Protei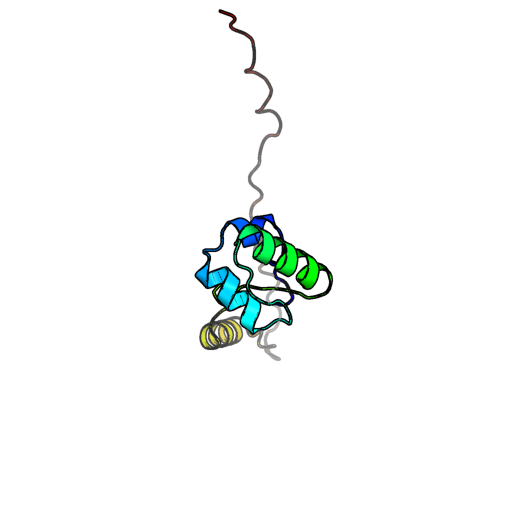n AF-A0A953WZT4-F1 (afdb_monomer_lite)

Structure (mmCIF, N/CA/C/O backbone):
data_AF-A0A953WZT4-F1
#
_entry.id   AF-A0A953WZT4-F1
#
loop_
_atom_site.group_PDB
_atom_site.id
_atom_site.type_symbol
_atom_site.label_atom_id
_atom_site.label_alt_id
_atom_site.label_comp_id
_atom_site.label_asym_id
_atom_site.label_entity_id
_atom_site.label_seq_id
_atom_site.pdbx_PDB_ins_code
_atom_site.Cartn_x
_atom_site.Cartn_y
_atom_site.Cartn_z
_atom_site.occupancy
_atom_site.B_iso_or_equiv
_atom_site.auth_seq_id
_atom_site.auth_comp_id
_atom_site.auth_asym_id
_atom_site.auth_atom_id
_atom_site.pdbx_PDB_model_num
ATOM 1 N N . ASP A 1 1 ? 8.031 -0.723 -8.001 1.00 71.12 1 ASP A N 1
ATOM 2 C CA . ASP A 1 1 ? 7.176 0.390 -7.513 1.00 71.12 1 ASP A CA 1
ATOM 3 C C . ASP A 1 1 ? 7.878 1.507 -6.741 1.00 71.12 1 ASP A C 1
ATOM 5 O O . ASP A 1 1 ? 7.207 2.425 -6.279 1.00 71.12 1 ASP A O 1
ATOM 9 N N . SER A 1 2 ? 9.213 1.519 -6.637 1.00 78.19 2 SER A N 1
ATOM 10 C CA . SER A 1 2 ? 9.940 2.557 -5.880 1.00 78.19 2 SER A CA 1
ATOM 11 C C . SER A 1 2 ? 9.734 3.989 -6.397 1.00 78.19 2 SER A C 1
ATOM 13 O O . SER A 1 2 ? 9.922 4.936 -5.642 1.00 78.19 2 SER A O 1
ATOM 15 N N . PHE A 1 3 ? 9.326 4.143 -7.660 1.00 83.75 3 PHE A N 1
ATOM 16 C CA . PHE A 1 3 ? 9.051 5.432 -8.303 1.00 83.75 3 PHE A CA 1
ATOM 17 C C . PHE A 1 3 ? 7.629 5.958 -8.066 1.00 83.75 3 PHE A C 1
ATOM 19 O O . PHE A 1 3 ? 7.359 7.123 -8.342 1.00 83.75 3 PHE A O 1
ATOM 26 N N . LEU A 1 4 ? 6.711 5.125 -7.565 1.00 85.94 4 LEU A N 1
ATOM 27 C CA . LEU A 1 4 ? 5.343 5.562 -7.285 1.00 85.94 4 LEU A CA 1
ATOM 28 C C . LEU A 1 4 ? 5.316 6.474 -6.053 1.00 85.94 4 LEU A C 1
ATOM 30 O O . LEU A 1 4 ? 6.221 6.405 -5.226 1.00 85.94 4 LEU A O 1
ATOM 34 N N . PRO A 1 5 ? 4.304 7.325 -5.865 1.00 89.38 5 PRO A N 1
ATOM 35 C CA . PRO A 1 5 ? 4.102 7.994 -4.583 1.00 89.38 5 PRO A CA 1
ATOM 36 C C . PRO A 1 5 ? 3.784 6.980 -3.467 1.00 89.38 5 PRO A C 1
ATOM 38 O O . PRO A 1 5 ? 3.272 5.892 -3.735 1.00 89.38 5 PRO A O 1
ATOM 41 N N . ASN A 1 6 ? 4.095 7.327 -2.211 1.00 92.50 6 ASN A N 1
ATOM 42 C CA . ASN A 1 6 ? 3.652 6.535 -1.059 1.00 92.50 6 ASN A CA 1
ATOM 43 C C . ASN A 1 6 ? 2.126 6.647 -0.934 1.00 92.50 6 ASN A C 1
ATOM 45 O O . ASN A 1 6 ? 1.587 7.749 -0.855 1.00 92.50 6 ASN A O 1
ATOM 49 N N . MET A 1 7 ? 1.447 5.506 -0.910 1.00 94.56 7 MET A N 1
ATOM 50 C CA . MET A 1 7 ? -0.006 5.395 -0.779 1.00 94.56 7 MET A CA 1
ATOM 51 C C . MET A 1 7 ? -0.448 5.231 0.682 1.00 94.56 7 MET A C 1
ATOM 53 O O . MET A 1 7 ? -1.635 5.121 0.964 1.00 94.56 7 MET A O 1
ATOM 57 N N . GLY A 1 8 ? 0.486 5.203 1.634 1.00 94.25 8 GLY A N 1
ATOM 58 C CA . GLY A 1 8 ? 0.211 5.103 3.069 1.00 94.25 8 GLY A CA 1
ATOM 59 C C . GLY A 1 8 ? -0.277 6.406 3.707 1.00 94.25 8 GLY A C 1
ATOM 60 O O . GLY A 1 8 ? -0.058 6.630 4.892 1.00 94.25 8 GLY A O 1
ATOM 61 N N . THR A 1 9 ? -0.892 7.296 2.931 1.00 95.12 9 THR A N 1
ATOM 62 C CA . THR A 1 9 ? -1.375 8.602 3.392 1.00 95.12 9 THR A CA 1
ATOM 63 C C . THR A 1 9 ? -2.848 8.541 3.774 1.00 95.12 9 THR A C 1
ATOM 65 O O . THR A 1 9 ? -3.588 7.655 3.341 1.00 95.12 9 THR A O 1
ATOM 68 N N . GLU A 1 10 ? -3.307 9.501 4.581 1.00 95.19 10 GLU A N 1
ATOM 69 C CA . GLU A 1 10 ? -4.717 9.552 4.970 1.00 95.19 10 GLU A CA 1
ATOM 70 C C . GLU A 1 10 ? -5.644 9.660 3.749 1.00 95.19 10 GLU A C 1
ATOM 72 O O . GLU A 1 10 ? -6.623 8.915 3.672 1.00 95.19 10 GLU A O 1
ATOM 77 N N . ASP A 1 11 ? -5.291 10.503 2.777 1.00 94.69 11 ASP A N 1
ATOM 78 C CA . ASP A 1 11 ? -6.084 10.742 1.567 1.00 94.69 11 ASP A CA 1
ATOM 79 C C . ASP A 1 11 ? -6.298 9.472 0.742 1.00 94.69 11 ASP A C 1
ATOM 81 O O . ASP A 1 11 ? -7.413 9.190 0.304 1.00 94.69 11 ASP A O 1
ATOM 85 N N . PHE A 1 12 ? -5.253 8.660 0.560 1.00 94.44 12 PHE A N 1
ATOM 86 C CA . PHE A 1 12 ? -5.384 7.414 -0.190 1.00 94.44 12 PHE A CA 1
ATOM 87 C C . PHE A 1 12 ? -6.148 6.354 0.609 1.00 94.44 12 PHE A C 1
ATOM 89 O O . PHE A 1 12 ? -7.061 5.709 0.090 1.00 94.44 12 PHE A O 1
ATOM 96 N N . LEU A 1 13 ? -5.819 6.185 1.893 1.00 94.62 13 LEU A N 1
ATOM 97 C CA . LEU A 1 13 ? -6.461 5.183 2.746 1.00 94.62 13 LEU A CA 1
ATOM 98 C C . LEU A 1 13 ? -7.946 5.490 3.012 1.00 94.62 13 LEU A C 1
ATOM 100 O O . LEU A 1 13 ? -8.706 4.585 3.358 1.00 94.62 13 LEU A O 1
ATOM 104 N N . LEU A 1 14 ? -8.384 6.743 2.850 1.00 95.56 14 LEU A N 1
ATOM 105 C CA . LEU A 1 14 ? -9.798 7.135 2.873 1.00 95.56 14 LEU A CA 1
ATOM 106 C C . LEU A 1 14 ? -10.609 6.523 1.722 1.00 95.56 14 LEU A C 1
ATOM 108 O O . LEU A 1 14 ? -11.795 6.249 1.905 1.00 95.56 14 LEU A O 1
ATOM 112 N N . CYS A 1 15 ? -9.980 6.274 0.573 1.00 94.00 15 CYS A N 1
ATOM 113 C CA . CYS A 1 15 ? -10.619 5.675 -0.600 1.00 94.00 15 CYS A CA 1
ATOM 114 C C . CYS A 1 15 ? -10.771 4.149 -0.491 1.00 94.00 15 CYS A C 1
ATOM 116 O O . CYS A 1 15 ? -11.468 3.534 -1.299 1.00 94.00 15 CYS A O 1
ATOM 118 N N . LEU A 1 16 ? -10.118 3.520 0.491 1.00 93.19 16 LEU A N 1
ATOM 119 C CA . LEU A 1 16 ? -10.124 2.072 0.654 1.00 93.19 16 LEU A CA 1
ATOM 120 C C . LEU A 1 16 ? -11.347 1.581 1.436 1.00 93.19 16 LEU A C 1
ATOM 122 O O . LEU A 1 16 ? -11.784 2.168 2.428 1.00 93.19 16 LEU A O 1
ATOM 126 N N . SER A 1 17 ? -11.871 0.429 1.018 1.00 93.62 17 SER A N 1
ATOM 127 C CA . SER A 1 17 ? -12.893 -0.286 1.779 1.00 93.62 17 SER A CA 1
ATOM 128 C C . SER A 1 17 ? -12.313 -0.858 3.080 1.00 93.62 17 SER A C 1
ATOM 130 O O . SER A 1 17 ? -11.101 -1.024 3.233 1.00 93.62 17 SER A O 1
ATOM 132 N N . ARG A 1 18 ? -13.188 -1.251 4.016 1.00 92.44 18 ARG A N 1
ATOM 133 C CA . ARG A 1 18 ? -12.765 -1.923 5.258 1.00 92.44 18 ARG A CA 1
ATOM 134 C C . ARG A 1 18 ? -11.913 -3.166 4.983 1.00 92.44 18 ARG A C 1
ATOM 136 O O . ARG A 1 18 ? -10.903 -3.354 5.647 1.00 92.44 18 ARG A O 1
ATOM 143 N N . GLN A 1 19 ? -12.300 -3.982 4.001 1.00 93.56 19 GLN A N 1
ATOM 144 C CA . GLN A 1 19 ? -11.554 -5.196 3.654 1.00 93.56 19 GLN A CA 1
ATOM 145 C C . GLN A 1 19 ? -10.176 -4.873 3.067 1.00 93.56 19 GLN A C 1
ATOM 147 O O . GLN A 1 19 ? -9.215 -5.574 3.367 1.00 93.56 19 GLN A O 1
ATOM 152 N N . ALA A 1 20 ? -10.066 -3.808 2.269 1.00 92.75 20 ALA A N 1
ATOM 153 C CA . ALA A 1 20 ? -8.787 -3.375 1.713 1.00 92.75 20 ALA A CA 1
ATOM 154 C C . ALA A 1 20 ? -7.836 -2.850 2.805 1.00 92.75 20 ALA A C 1
ATOM 156 O O . ALA A 1 20 ? -6.655 -3.184 2.796 1.00 92.75 20 ALA A O 1
ATOM 157 N N . LEU A 1 21 ? -8.351 -2.114 3.796 1.00 93.62 21 LEU A N 1
ATOM 158 C CA . LEU A 1 21 ? -7.561 -1.686 4.959 1.00 93.62 21 LEU A CA 1
ATOM 159 C C . LEU A 1 21 ? -7.093 -2.875 5.806 1.00 93.62 21 LEU A C 1
ATOM 161 O O . LEU A 1 21 ? -5.940 -2.923 6.217 1.00 93.62 21 LEU A O 1
ATOM 165 N N . GLU A 1 22 ? -7.960 -3.863 6.032 1.00 93.38 22 GLU A N 1
ATOM 166 C CA . GLU A 1 22 ? -7.581 -5.090 6.745 1.00 93.38 22 GLU A CA 1
ATOM 167 C C . GLU A 1 22 ? -6.573 -5.939 5.966 1.00 93.38 22 GLU A C 1
ATOM 169 O O . GLU A 1 22 ? -5.738 -6.600 6.578 1.00 93.38 22 GLU A O 1
ATOM 174 N N . ALA A 1 23 ? -6.632 -5.929 4.632 1.00 92.75 23 ALA A N 1
ATOM 175 C CA . ALA A 1 23 ? -5.617 -6.560 3.799 1.00 92.75 23 ALA A CA 1
ATOM 176 C C . ALA A 1 23 ? -4.266 -5.852 3.948 1.00 92.75 23 ALA A C 1
ATOM 178 O O . ALA A 1 23 ? -3.277 -6.531 4.192 1.00 92.75 23 ALA A O 1
ATOM 179 N N . ALA A 1 24 ? -4.246 -4.515 3.908 1.00 91.25 24 ALA A N 1
ATOM 180 C CA . ALA A 1 24 ? -3.033 -3.729 4.132 1.00 91.25 24 ALA A CA 1
ATOM 181 C C . ALA A 1 24 ? -2.412 -3.984 5.517 1.00 91.25 24 ALA A C 1
ATOM 183 O O . ALA A 1 24 ? -1.196 -3.979 5.644 1.00 91.25 24 ALA A O 1
ATOM 184 N N . CYS A 1 25 ? -3.218 -4.279 6.546 1.00 92.81 25 CYS A N 1
ATOM 185 C CA . CYS A 1 25 ? -2.700 -4.649 7.865 1.00 92.81 25 CYS A CA 1
ATOM 186 C C . CYS A 1 25 ? -1.882 -5.952 7.870 1.00 92.81 25 CYS A C 1
ATOM 188 O O . CYS A 1 25 ? -0.994 -6.088 8.707 1.00 92.81 25 CYS A O 1
ATOM 190 N N . LYS A 1 26 ? -2.16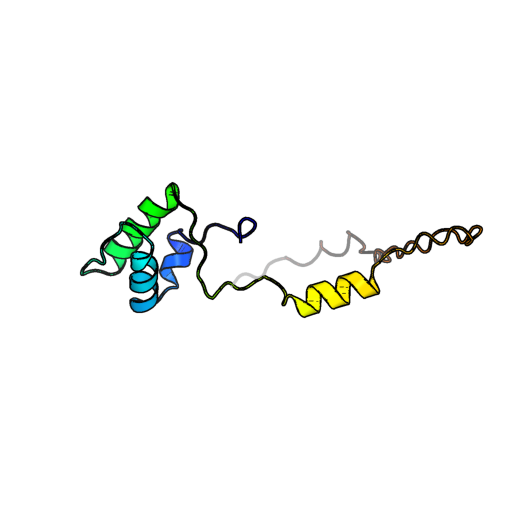8 -6.915 6.979 1.00 91.31 26 LYS A N 1
ATOM 191 C CA . LYS A 1 26 ? -1.543 -8.255 7.007 1.00 91.31 26 LYS A CA 1
ATOM 192 C C . LYS A 1 26 ? -0.036 -8.222 6.784 1.00 91.31 26 LYS A C 1
ATOM 194 O O . LYS A 1 26 ? 0.666 -9.062 7.339 1.00 91.31 26 LYS A O 1
ATOM 199 N N . ASP A 1 27 ? 0.426 -7.253 6.006 1.00 85.56 27 ASP A N 1
ATOM 200 C CA . ASP A 1 27 ? 1.833 -7.087 5.646 1.00 85.56 27 ASP A CA 1
ATOM 201 C C . ASP A 1 27 ? 2.556 -6.107 6.587 1.00 85.56 27 ASP A C 1
ATOM 203 O O . ASP A 1 27 ? 3.679 -5.695 6.318 1.00 85.56 27 ASP A O 1
ATOM 207 N N . THR A 1 28 ? 1.916 -5.734 7.701 1.00 90.12 28 THR A N 1
ATOM 208 C CA . THR A 1 28 ? 2.411 -4.739 8.663 1.00 90.12 28 THR A CA 1
ATOM 209 C C . THR A 1 28 ? 2.320 -5.261 10.095 1.00 90.12 28 THR A C 1
ATOM 211 O O . THR A 1 28 ? 1.668 -6.265 10.381 1.00 90.12 28 THR A O 1
ATOM 214 N N . SER A 1 29 ? 2.907 -4.527 11.041 1.00 91.50 29 SER A N 1
ATOM 215 C CA . SER A 1 29 ? 2.717 -4.777 12.480 1.00 91.50 29 SER A CA 1
ATOM 216 C C . SER A 1 29 ? 1.410 -4.191 13.051 1.00 91.50 29 SER A C 1
ATOM 218 O O . SER A 1 29 ? 1.134 -4.327 14.247 1.00 91.50 29 SER A O 1
ATOM 220 N N . VAL A 1 30 ? 0.578 -3.547 12.221 1.00 92.62 30 VAL A N 1
ATOM 221 C CA . VAL A 1 30 ? -0.655 -2.873 12.645 1.00 92.62 30 VAL A CA 1
ATOM 222 C C . VAL A 1 30 ? -1.810 -3.868 12.767 1.00 92.62 30 VAL A C 1
ATOM 224 O O . VAL A 1 30 ? -2.209 -4.516 11.804 1.00 92.62 30 VAL A O 1
ATOM 227 N N . LEU A 1 31 ? -2.423 -3.941 13.952 1.00 91.88 31 LEU A N 1
ATOM 228 C CA . LEU A 1 31 ? -3.611 -4.768 14.175 1.00 91.88 31 LEU A CA 1
ATOM 229 C C . LEU A 1 31 ? -4.903 -4.047 13.739 1.00 91.88 31 LEU A C 1
ATOM 231 O O . LEU A 1 31 ? -5.115 -2.893 14.136 1.00 91.88 31 LEU A O 1
ATOM 235 N N . PRO A 1 32 ? -5.819 -4.724 13.015 1.00 90.38 32 PRO A N 1
ATOM 236 C CA . PRO A 1 32 ? -7.139 -4.188 12.700 1.00 90.38 32 PRO A CA 1
ATOM 237 C C . PRO A 1 32 ? -7.915 -3.802 13.963 1.00 90.38 32 PRO A C 1
ATOM 239 O O . PRO A 1 32 ? -8.063 -4.597 14.894 1.00 90.38 32 PRO A O 1
ATOM 242 N N . ARG A 1 33 ? -8.442 -2.575 13.999 1.00 91.50 33 ARG A N 1
ATOM 243 C CA . ARG A 1 33 ? -9.220 -2.048 15.130 1.00 91.50 33 ARG A CA 1
ATOM 244 C C . ARG A 1 33 ? -10.721 -2.122 14.841 1.00 91.50 33 ARG A C 1
ATOM 246 O O . ARG A 1 33 ? -11.164 -2.188 13.695 1.00 91.50 33 ARG A O 1
ATOM 253 N N . ASN A 1 34 ? -11.530 -2.052 15.900 1.00 90.06 34 ASN A N 1
ATOM 254 C CA . ASN A 1 34 ? -12.994 -2.100 15.789 1.00 90.06 34 ASN A CA 1
ATOM 255 C C . ASN A 1 34 ? -13.539 -0.955 14.905 1.00 90.06 34 ASN A C 1
ATOM 257 O O . ASN A 1 34 ? -14.419 -1.151 14.069 1.00 90.06 34 ASN A O 1
ATOM 261 N N . LYS A 1 35 ? -12.951 0.243 15.023 1.00 93.88 35 LYS A N 1
ATOM 262 C CA . LYS A 1 35 ? -13.271 1.387 14.163 1.00 93.88 35 LYS A CA 1
ATOM 263 C C . LYS A 1 35 ? -12.287 1.481 12.998 1.00 93.88 35 LYS A C 1
ATOM 265 O O . LYS A 1 35 ? -11.073 1.523 13.189 1.00 93.88 35 LYS A O 1
ATOM 270 N N . VAL A 1 36 ? -12.830 1.613 11.788 1.00 92.88 36 VAL A N 1
ATOM 271 C CA . VAL A 1 36 ? -12.043 1.738 10.548 1.00 92.88 36 VAL A CA 1
ATOM 272 C C . VAL A 1 36 ? -11.150 2.979 10.573 1.00 92.88 36 VAL A C 1
ATOM 274 O O . VAL A 1 36 ? -9.981 2.893 10.215 1.00 92.88 36 VAL A O 1
ATOM 277 N N . ARG A 1 37 ? -11.661 4.110 11.080 1.00 94.12 37 ARG A N 1
ATOM 278 C CA . ARG A 1 37 ? -10.876 5.346 11.234 1.00 94.12 37 ARG A CA 1
ATOM 279 C C . ARG A 1 37 ? -9.626 5.136 12.089 1.00 94.12 37 ARG A C 1
ATOM 281 O O . ARG A 1 37 ? -8.566 5.632 11.738 1.00 94.12 37 ARG A O 1
ATOM 288 N N . ASP A 1 38 ? -9.745 4.379 13.175 1.00 94.94 38 ASP A N 1
ATOM 289 C CA . ASP A 1 38 ? -8.626 4.153 14.092 1.00 94.94 38 ASP A CA 1
ATOM 290 C C . ASP A 1 38 ? -7.594 3.193 13.482 1.00 94.94 38 ASP A C 1
ATOM 292 O O . ASP A 1 38 ? -6.409 3.307 13.781 1.00 94.94 38 ASP A O 1
ATOM 296 N N . THR A 1 39 ? -8.040 2.259 12.632 1.00 95.06 39 THR A N 1
ATOM 297 C CA . THR A 1 39 ? -7.154 1.384 11.841 1.00 95.06 39 THR A CA 1
ATOM 298 C C . THR A 1 39 ? -6.404 2.198 10.796 1.00 95.06 39 THR A C 1
ATOM 300 O O . THR A 1 39 ? -5.191 2.072 10.680 1.00 95.06 39 THR A O 1
ATOM 303 N N . ARG A 1 40 ? -7.108 3.093 10.088 1.00 95.62 40 ARG A N 1
ATOM 304 C CA . ARG A 1 40 ? -6.486 4.010 9.130 1.00 95.62 40 ARG A CA 1
ATOM 305 C C . ARG A 1 40 ? -5.428 4.876 9.803 1.00 95.62 40 ARG A C 1
ATOM 307 O O . ARG A 1 40 ? -4.319 4.920 9.302 1.00 95.62 40 ARG A O 1
ATOM 314 N N . ALA A 1 41 ? -5.737 5.508 10.934 1.00 95.81 41 ALA A N 1
ATOM 315 C CA . ALA A 1 41 ? -4.768 6.342 11.646 1.00 95.81 41 ALA A CA 1
ATOM 316 C C . ALA A 1 41 ? -3.489 5.567 12.014 1.00 95.81 41 ALA A C 1
ATOM 318 O O . ALA A 1 41 ? -2.392 6.079 11.832 1.00 95.81 41 ALA A O 1
ATOM 319 N N . ALA A 1 42 ? -3.631 4.313 12.458 1.00 95.56 42 ALA A N 1
ATOM 320 C CA . ALA A 1 42 ? -2.487 3.460 12.772 1.00 95.56 42 ALA A CA 1
ATOM 321 C C . ALA A 1 42 ? -1.672 3.063 11.526 1.00 95.56 42 ALA A C 1
ATOM 323 O O . ALA A 1 42 ? -0.449 3.017 11.590 1.00 95.56 42 ALA A O 1
ATOM 324 N N . LEU A 1 43 ? -2.334 2.803 10.393 1.00 95.00 43 LEU A N 1
ATOM 325 C CA . LEU A 1 43 ? -1.654 2.546 9.120 1.00 95.00 43 LEU A CA 1
ATOM 326 C C . LEU A 1 43 ? -0.922 3.791 8.605 1.00 95.00 43 LEU A C 1
ATOM 328 O O . LEU A 1 43 ? 0.207 3.667 8.151 1.00 95.00 43 LEU A O 1
ATOM 332 N N . VAL A 1 44 ? -1.526 4.981 8.710 1.00 95.69 44 VAL A N 1
ATOM 333 C CA . VAL A 1 44 ? -0.866 6.244 8.330 1.00 95.69 44 VAL A CA 1
ATOM 334 C C . VAL A 1 44 ? 0.403 6.447 9.147 1.00 95.69 44 VAL A C 1
ATOM 336 O O . VAL A 1 44 ? 1.442 6.740 8.572 1.00 95.69 44 VAL A O 1
ATOM 339 N N . GLU A 1 45 ? 0.331 6.261 10.468 1.00 95.19 45 GLU A N 1
ATOM 340 C CA . GLU A 1 45 ? 1.489 6.381 11.360 1.00 95.19 45 GLU A CA 1
ATOM 341 C C . GLU A 1 45 ? 2.598 5.395 10.973 1.00 95.19 45 GLU A C 1
ATOM 343 O O . GLU A 1 45 ? 3.744 5.797 10.794 1.00 95.19 45 GLU A O 1
ATOM 348 N N . HIS A 1 46 ? 2.252 4.128 10.743 1.00 94.81 46 HIS A N 1
ATOM 349 C CA . HIS A 1 46 ? 3.213 3.108 10.329 1.00 94.81 46 HIS A CA 1
ATOM 350 C C . HIS A 1 46 ? 3.880 3.430 8.981 1.00 94.81 46 HIS A C 1
ATOM 352 O O . HIS A 1 46 ? 5.100 3.347 8.842 1.00 94.81 46 HIS A O 1
ATOM 358 N N . PHE A 1 47 ? 3.099 3.883 8.000 1.00 94.06 47 PHE A N 1
ATOM 359 C CA . PHE A 1 47 ? 3.605 4.227 6.672 1.00 94.06 47 PHE A CA 1
ATOM 360 C C . PHE A 1 47 ? 4.218 5.634 6.572 1.00 94.06 47 PHE A C 1
ATOM 362 O O . PHE A 1 47 ? 4.496 6.114 5.469 1.00 94.06 47 PHE A O 1
ATOM 369 N N . THR A 1 48 ? 4.449 6.314 7.700 1.00 91.06 48 THR A N 1
ATOM 370 C CA . THR A 1 48 ? 5.375 7.457 7.721 1.00 91.06 48 THR A CA 1
ATOM 371 C C . THR A 1 48 ? 6.830 6.997 7.637 1.00 91.06 48 THR A C 1
ATOM 373 O O . THR A 1 48 ? 7.643 7.666 7.000 1.00 91.06 48 THR A O 1
ATOM 376 N N . GLU A 1 49 ? 7.144 5.846 8.238 1.00 88.56 49 GLU A N 1
ATOM 377 C CA . GLU A 1 49 ? 8.479 5.240 8.238 1.00 88.56 49 GLU A CA 1
ATOM 378 C C . GLU A 1 49 ? 8.624 4.198 7.122 1.00 88.56 49 GLU A C 1
ATOM 380 O O . GLU A 1 49 ? 9.698 4.051 6.536 1.00 88.56 49 GLU A O 1
ATOM 385 N N . GLU A 1 50 ? 7.530 3.509 6.790 1.00 89.81 50 GLU A N 1
ATOM 386 C CA . GLU A 1 50 ? 7.488 2.489 5.744 1.00 89.81 50 GLU A CA 1
ATOM 387 C C . GLU A 1 50 ? 6.739 2.951 4.490 1.00 89.81 50 GLU A C 1
ATOM 389 O O . GLU A 1 50 ? 5.843 3.792 4.517 1.00 89.81 50 GLU A O 1
ATOM 394 N N . ARG A 1 51 ? 7.095 2.378 3.340 1.00 89.44 51 ARG A N 1
ATOM 395 C CA . ARG A 1 51 ? 6.461 2.710 2.064 1.00 89.44 51 ARG A CA 1
ATOM 396 C C . ARG A 1 51 ? 5.338 1.730 1.762 1.00 89.44 51 ARG A C 1
ATOM 398 O O . ARG A 1 51 ? 5.579 0.533 1.648 1.00 89.44 51 ARG A O 1
ATOM 405 N N . PHE A 1 52 ? 4.148 2.259 1.503 1.00 92.44 52 PHE A N 1
ATOM 406 C CA . PHE A 1 52 ? 3.006 1.478 1.053 1.00 92.44 52 PHE A CA 1
ATOM 407 C C . PHE A 1 52 ? 2.682 1.770 -0.410 1.00 92.44 52 PHE A C 1
ATOM 409 O O . PHE A 1 52 ? 2.547 2.923 -0.818 1.00 92.44 52 PHE A O 1
ATOM 416 N N . VAL A 1 53 ? 2.529 0.712 -1.201 1.00 91.44 53 VAL A N 1
ATOM 417 C CA . VAL A 1 53 ? 1.956 0.752 -2.549 1.00 91.44 53 VAL A CA 1
ATOM 418 C C . VAL A 1 53 ? 0.903 -0.345 -2.608 1.00 91.44 53 VAL A C 1
ATOM 420 O O . VAL A 1 53 ? 1.174 -1.491 -2.256 1.00 91.44 53 VAL A O 1
ATOM 423 N N . HIS A 1 54 ? -0.312 0.001 -3.025 1.00 90.31 54 HIS A N 1
ATOM 424 C CA . HIS A 1 54 ? -1.409 -0.959 -3.073 1.00 90.31 54 HIS A CA 1
ATOM 425 C C . HIS A 1 54 ? -1.176 -2.013 -4.171 1.00 90.31 54 HIS A C 1
ATOM 427 O O . HIS A 1 54 ? -0.820 -1.661 -5.289 1.00 90.31 54 HIS A O 1
ATOM 433 N N . ALA A 1 55 ? -1.449 -3.294 -3.899 1.00 83.62 55 ALA A N 1
ATOM 434 C CA . ALA A 1 55 ? -1.138 -4.398 -4.822 1.00 83.62 55 ALA A CA 1
ATOM 435 C C . ALA A 1 55 ? -1.810 -4.291 -6.208 1.00 83.62 55 ALA A C 1
ATOM 437 O O . ALA A 1 55 ? -1.291 -4.800 -7.194 1.00 83.62 55 ALA A O 1
ATOM 438 N N . SER A 1 56 ? -2.962 -3.621 -6.302 1.00 83.94 56 SER A N 1
ATOM 439 C CA . SER A 1 56 ? -3.642 -3.370 -7.586 1.00 83.94 56 SER A CA 1
ATOM 440 C C . SER A 1 56 ? -3.064 -2.198 -8.387 1.00 83.94 56 SER A C 1
ATOM 442 O O . SER A 1 56 ? -3.510 -1.960 -9.504 1.00 83.94 56 SER A O 1
ATOM 444 N N . ALA A 1 57 ? -2.103 -1.451 -7.840 1.00 84.25 57 ALA A N 1
ATOM 445 C CA . ALA A 1 57 ? -1.425 -0.349 -8.517 1.00 84.25 57 ALA A CA 1
ATOM 446 C C . ALA A 1 57 ? -0.318 -0.870 -9.455 1.00 84.25 57 ALA A C 1
ATOM 448 O O . ALA A 1 57 ? 0.847 -0.491 -9.339 1.00 84.25 57 ALA A O 1
ATOM 449 N N . LEU A 1 58 ? -0.683 -1.775 -10.368 1.00 77.12 58 LEU A N 1
ATOM 450 C CA . LEU A 1 58 ? 0.223 -2.343 -11.363 1.00 77.12 58 LEU A CA 1
ATOM 451 C C . LEU A 1 58 ? 0.438 -1.319 -12.481 1.00 77.12 58 LEU A C 1
ATOM 453 O O . LEU A 1 58 ? -0.366 -1.203 -13.400 1.00 77.12 58 LEU A O 1
ATOM 457 N N . PHE A 1 59 ? 1.524 -0.557 -12.373 1.00 79.94 59 PHE A N 1
ATOM 458 C CA . PHE A 1 59 ? 1.982 0.377 -13.411 1.00 79.94 59 PHE A CA 1
ATOM 459 C C . PHE A 1 59 ? 3.175 -0.169 -14.210 1.00 79.94 59 PHE A C 1
ATOM 461 O O . PHE A 1 59 ? 3.767 0.549 -15.013 1.00 79.94 59 PHE A O 1
ATOM 468 N N . ALA A 1 60 ? 3.563 -1.422 -13.968 1.00 80.44 60 ALA A N 1
ATOM 469 C CA . ALA A 1 60 ? 4.647 -2.074 -14.685 1.00 80.44 60 ALA A CA 1
ATOM 470 C C . ALA A 1 60 ? 4.119 -2.679 -16.001 1.00 80.44 60 ALA A C 1
ATOM 472 O O . ALA A 1 60 ? 3.139 -3.423 -15.945 1.00 80.44 60 ALA A O 1
ATOM 473 N N . PRO A 1 61 ? 4.751 -2.391 -17.156 1.00 83.69 61 PRO A N 1
ATOM 474 C CA . PRO A 1 61 ? 4.448 -3.076 -18.411 1.00 83.69 61 PRO A CA 1
ATOM 475 C C . PRO A 1 61 ? 4.721 -4.579 -18.307 1.00 83.69 61 PRO A C 1
ATOM 477 O O . PRO A 1 61 ? 5.587 -5.005 -17.531 1.00 83.69 61 PRO A O 1
ATOM 480 N N . GLU A 1 62 ? 4.034 -5.380 -19.119 1.00 88.19 62 GLU A N 1
ATOM 481 C CA . GLU A 1 62 ? 4.265 -6.823 -19.160 1.00 88.19 62 GLU A CA 1
ATOM 482 C C . GLU A 1 62 ? 5.671 -7.135 -19.693 1.00 88.19 62 GLU A C 1
ATOM 484 O O . GLU A 1 62 ? 6.213 -6.442 -20.559 1.00 88.19 62 GLU A O 1
ATOM 489 N N . ALA A 1 63 ? 6.281 -8.221 -19.211 1.00 88.88 63 ALA A N 1
ATOM 490 C CA . ALA A 1 63 ? 7.663 -8.562 -19.570 1.00 88.88 63 ALA A CA 1
ATOM 491 C C . ALA A 1 63 ? 7.865 -8.738 -21.089 1.00 88.88 63 ALA A C 1
ATOM 493 O O . ALA A 1 63 ? 8.916 -8.376 -21.620 1.00 88.88 63 ALA A O 1
ATOM 494 N N . ASN A 1 64 ? 6.845 -9.251 -21.784 1.00 92.69 64 ASN A N 1
ATOM 495 C CA . ASN A 1 64 ? 6.860 -9.409 -23.238 1.00 92.69 64 ASN A CA 1
ATOM 496 C C . ASN A 1 64 ? 6.800 -8.055 -23.957 1.00 92.69 64 ASN A C 1
ATOM 498 O O . ASN A 1 64 ? 7.543 -7.846 -24.907 1.00 92.69 64 ASN A O 1
ATOM 502 N N . GLU A 1 65 ? 5.997 -7.107 -23.464 1.00 90.88 65 GLU A N 1
ATOM 503 C CA . GLU A 1 65 ? 5.922 -5.756 -24.036 1.00 90.88 65 GLU A CA 1
ATOM 504 C C . GLU A 1 65 ? 7.271 -5.034 -23.926 1.00 90.88 65 GLU A C 1
ATOM 506 O O . GLU A 1 65 ? 7.693 -4.344 -24.856 1.00 90.88 65 GLU A O 1
ATOM 511 N N . ILE A 1 66 ? 7.986 -5.241 -22.813 1.00 91.00 66 ILE A N 1
ATOM 512 C CA . ILE A 1 66 ? 9.343 -4.713 -22.619 1.00 91.00 66 ILE A CA 1
ATOM 513 C C . ILE A 1 66 ? 10.324 -5.358 -23.608 1.00 91.00 66 ILE A C 1
ATOM 515 O O . ILE A 1 66 ? 11.184 -4.661 -24.146 1.00 91.00 66 ILE A O 1
ATOM 519 N N . ALA A 1 67 ? 10.225 -6.669 -23.851 1.00 92.88 67 ALA A N 1
ATOM 520 C CA . ALA A 1 67 ? 11.087 -7.373 -24.803 1.00 92.88 67 ALA A CA 1
ATOM 521 C C . ALA A 1 67 ? 10.848 -6.902 -26.247 1.00 92.88 67 ALA A C 1
ATOM 523 O O . ALA A 1 67 ? 11.799 -6.532 -26.933 1.00 92.88 67 ALA A O 1
ATOM 524 N N . ASP A 1 68 ? 9.585 -6.819 -26.665 1.00 94.75 68 ASP A N 1
ATOM 525 C CA . ASP A 1 68 ? 9.197 -6.358 -28.001 1.00 94.75 68 ASP A CA 1
ATOM 526 C C . ASP A 1 68 ? 9.599 -4.899 -28.244 1.00 94.75 68 ASP A C 1
ATOM 528 O O . ASP A 1 68 ? 10.003 -4.526 -29.347 1.00 94.75 68 ASP A O 1
ATOM 532 N N . TRP A 1 69 ? 9.483 -4.043 -27.222 1.00 94.25 69 TRP A N 1
ATOM 533 C CA . TRP A 1 69 ? 9.982 -2.670 -27.294 1.00 94.25 69 TRP A CA 1
ATOM 534 C C . TRP A 1 69 ? 11.507 -2.637 -27.436 1.00 94.25 69 TRP A C 1
ATOM 536 O O . TRP A 1 69 ? 12.015 -1.942 -28.308 1.00 94.25 69 TRP A O 1
ATOM 546 N N . LYS A 1 70 ? 12.245 -3.436 -26.653 1.00 92.81 70 LYS A N 1
ATOM 547 C CA . LYS A 1 70 ? 13.712 -3.503 -26.756 1.00 92.81 70 LYS A CA 1
ATOM 548 C C . LYS A 1 70 ? 14.177 -3.933 -28.142 1.00 92.81 70 LYS A C 1
ATOM 550 O O . LYS A 1 70 ? 15.045 -3.273 -28.688 1.00 92.81 70 LYS A O 1
ATOM 555 N N . THR A 1 71 ? 13.588 -4.975 -28.728 1.00 92.69 71 THR A N 1
ATOM 556 C CA . THR A 1 71 ? 13.969 -5.442 -30.072 1.00 92.69 71 THR A CA 1
ATOM 557 C C . THR A 1 71 ? 13.664 -4.410 -31.157 1.00 92.69 71 THR A C 1
ATOM 559 O O . THR A 1 71 ? 14.449 -4.252 -32.085 1.00 92.69 71 THR A O 1
ATOM 562 N N . ARG A 1 72 ? 12.544 -3.682 -31.059 1.00 92.38 72 ARG A N 1
ATOM 563 C CA . ARG A 1 72 ? 12.204 -2.630 -32.035 1.00 92.38 72 ARG A CA 1
ATOM 564 C C . ARG A 1 72 ? 13.105 -1.399 -31.949 1.00 92.38 72 ARG A C 1
ATOM 566 O O . ARG A 1 72 ? 13.225 -0.680 -32.935 1.00 92.38 72 ARG A O 1
ATOM 573 N N . ASN A 1 73 ? 13.682 -1.143 -30.781 1.00 90.94 73 ASN A N 1
ATOM 574 C CA . ASN A 1 73 ? 14.424 0.077 -30.474 1.00 90.94 73 ASN A CA 1
ATOM 575 C C . ASN A 1 73 ? 15.924 -0.180 -30.249 1.00 90.94 73 ASN A C 1
ATOM 577 O O . ASN A 1 73 ? 16.638 0.724 -29.816 1.00 90.94 73 ASN A O 1
ATOM 581 N N . GLU A 1 74 ? 16.403 -1.397 -30.513 1.00 88.12 74 GLU A N 1
ATOM 582 C CA . GLU A 1 74 ? 17.819 -1.746 -30.448 1.00 88.12 74 GLU A CA 1
ATOM 583 C C . GLU A 1 74 ? 18.565 -1.006 -31.565 1.00 88.12 74 GLU A C 1
ATOM 585 O O . GLU A 1 74 ? 18.341 -1.248 -32.751 1.00 88.12 74 GLU A O 1
ATOM 590 N N . ILE A 1 75 ? 19.426 -0.058 -31.180 1.00 79.12 75 ILE A N 1
ATOM 591 C CA . ILE A 1 75 ? 20.315 0.627 -32.118 1.00 79.12 75 ILE A CA 1
ATOM 592 C C . ILE A 1 75 ? 21.411 -0.369 -32.479 1.00 79.12 75 ILE A C 1
ATOM 594 O O . ILE A 1 75 ? 22.304 -0.642 -31.678 1.00 79.12 75 ILE A O 1
ATOM 598 N N . VAL A 1 76 ? 21.321 -0.928 -33.680 1.00 78.25 76 VAL A N 1
ATOM 599 C CA . VAL A 1 76 ? 22.415 -1.691 -34.272 1.00 78.25 76 VAL A CA 1
ATOM 600 C C . VAL A 1 76 ? 23.449 -0.670 -34.736 1.00 78.25 76 VAL A C 1
ATOM 602 O O . VAL A 1 76 ? 23.190 0.097 -35.661 1.00 78.25 76 VAL A O 1
ATOM 605 N N . GLU A 1 77 ? 24.602 -0.618 -34.069 1.00 65.94 77 GLU A N 1
ATOM 606 C CA . GLU A 1 77 ? 25.780 0.047 -34.626 1.00 65.94 77 GLU A CA 1
ATOM 607 C C . GLU A 1 77 ? 26.229 -0.777 -35.840 1.00 65.94 77 GLU A C 1
ATOM 609 O O . GLU A 1 77 ? 26.978 -1.744 -35.714 1.00 65.94 77 GLU A O 1
ATOM 614 N N . ASP A 1 78 ? 25.702 -0.444 -37.019 1.00 59.72 78 ASP A N 1
ATOM 615 C CA . ASP A 1 78 ? 26.229 -0.957 -38.278 1.00 59.72 78 ASP A CA 1
ATOM 616 C C . ASP A 1 78 ? 27.651 -0.403 -38.440 1.00 59.72 78 ASP A C 1
ATOM 618 O O . ASP A 1 78 ? 27.843 0.776 -38.741 1.00 59.72 78 ASP A O 1
ATOM 622 N N . GLU A 1 79 ? 28.663 -1.261 -38.289 1.00 59.72 79 GLU A N 1
ATOM 623 C CA . GLU A 1 79 ? 30.069 -0.944 -38.594 1.00 59.72 79 GLU A CA 1
ATOM 624 C C . GLU A 1 79 ? 30.308 -0.645 -40.101 1.00 59.72 79 GLU A C 1
ATOM 626 O O . GLU A 1 79 ? 31.452 -0.466 -40.516 1.00 59.72 79 GLU A O 1
ATOM 631 N N . ASP A 1 80 ? 29.248 -0.571 -40.922 1.00 58.09 80 ASP A N 1
ATOM 632 C CA . ASP A 1 80 ? 29.275 -0.255 -42.362 1.00 58.09 80 ASP A CA 1
ATOM 633 C C . ASP A 1 80 ? 28.285 0.856 -42.792 1.00 58.09 80 ASP A C 1
ATOM 635 O O . ASP A 1 80 ? 28.185 1.186 -43.975 1.00 58.09 80 ASP A O 1
ATOM 639 N N . ALA A 1 81 ? 27.563 1.497 -41.867 1.00 54.66 81 ALA A N 1
ATOM 640 C CA . ALA A 1 81 ? 26.680 2.611 -42.222 1.00 54.66 81 ALA A CA 1
ATOM 641 C C . ALA A 1 81 ? 27.469 3.927 -42.259 1.00 54.66 81 ALA A C 1
ATOM 643 O O . ALA A 1 81 ? 27.522 4.691 -41.294 1.00 54.66 81 ALA A O 1
ATOM 644 N N . GLY A 1 82 ? 28.097 4.195 -43.404 1.00 50.75 82 GLY A N 1
ATOM 645 C CA . GLY A 1 82 ? 28.538 5.541 -43.741 1.00 50.75 82 GLY A CA 1
ATOM 646 C C . GLY A 1 82 ? 27.369 6.525 -43.638 1.00 50.75 82 GLY A C 1
ATOM 647 O O . GLY A 1 82 ? 26.378 6.367 -44.340 1.00 50.75 82 GLY A O 1
ATOM 648 N N . ASP A 1 83 ? 27.522 7.504 -42.748 1.00 53.09 83 ASP A N 1
ATOM 649 C CA . ASP A 1 83 ? 26.883 8.823 -42.740 1.00 53.09 83 ASP A CA 1
ATOM 650 C C . ASP A 1 83 ? 25.435 8.888 -43.276 1.00 53.09 83 ASP A C 1
ATOM 652 O O . ASP A 1 83 ? 25.188 9.110 -44.462 1.00 53.09 83 ASP A O 1
ATOM 656 N N . ALA A 1 84 ? 24.459 8.750 -42.379 1.00 52.34 84 ALA A N 1
ATOM 657 C CA . ALA A 1 84 ? 23.104 9.246 -42.606 1.00 52.34 84 ALA A CA 1
ATOM 658 C C . ALA A 1 84 ? 22.678 10.079 -41.391 1.00 52.34 84 ALA A C 1
ATOM 660 O O . ALA A 1 84 ? 22.061 9.597 -40.443 1.00 52.34 84 ALA A O 1
ATOM 661 N N . GLU A 1 85 ? 23.098 11.339 -41.442 1.00 54.66 85 GLU A N 1
ATOM 662 C CA . GLU A 1 85 ? 22.742 12.458 -40.575 1.00 54.66 85 GLU A CA 1
ATOM 663 C C . GLU A 1 85 ? 21.266 12.454 -40.118 1.00 54.66 85 GLU A C 1
ATOM 665 O O . GLU A 1 85 ? 20.335 12.518 -40.921 1.00 54.66 85 GLU A O 1
ATOM 670 N N . GLY A 1 86 ? 21.093 12.415 -38.793 1.00 55.38 86 GLY A N 1
ATOM 671 C CA . GLY A 1 86 ? 20.055 13.081 -38.001 1.00 55.38 86 GLY A CA 1
ATOM 672 C C . GLY A 1 86 ? 18.651 13.248 -38.588 1.00 55.38 86 GLY A C 1
ATOM 673 O O . GLY A 1 86 ? 18.299 14.324 -39.066 1.00 55.38 86 GLY A O 1
ATOM 674 N N . ALA A 1 87 ? 17.777 12.266 -38.368 1.00 52.00 87 ALA A N 1
ATOM 675 C CA . ALA A 1 87 ? 16.341 12.528 -38.285 1.00 52.00 87 ALA A CA 1
ATOM 676 C C . ALA A 1 87 ? 15.980 12.909 -36.836 1.00 52.00 87 ALA A C 1
ATOM 678 O O . ALA A 1 87 ? 15.514 12.078 -36.057 1.00 52.00 87 ALA A O 1
ATOM 679 N N . SER A 1 88 ? 16.243 14.166 -36.464 1.00 50.41 88 SER A N 1
ATOM 680 C CA . SER A 1 88 ? 15.612 14.784 -35.293 1.00 50.41 88 SER A CA 1
ATOM 681 C C . SER A 1 88 ? 14.127 14.968 -35.597 1.00 50.41 88 SER A C 1
ATOM 683 O O . SER A 1 88 ? 13.756 15.851 -36.367 1.00 50.41 88 SER A O 1
ATOM 685 N N . ASP A 1 89 ? 13.280 14.127 -35.007 1.00 51.09 89 ASP A N 1
ATOM 686 C CA . ASP A 1 89 ? 11.842 14.385 -34.909 1.00 51.09 89 ASP A CA 1
ATOM 687 C C . ASP A 1 89 ? 11.645 15.493 -33.865 1.00 51.09 89 ASP A C 1
ATOM 689 O O . ASP A 1 89 ? 11.544 15.254 -32.661 1.00 51.09 89 ASP A O 1
ATOM 693 N N . GLU A 1 90 ? 11.740 16.737 -34.323 1.00 52.47 90 GLU A N 1
ATOM 694 C CA . GLU A 1 90 ? 11.438 17.913 -33.521 1.00 52.47 90 GLU A CA 1
ATOM 695 C C . GLU A 1 90 ? 9.918 18.127 -33.581 1.00 52.47 90 GLU A C 1
ATOM 697 O O . GLU A 1 90 ? 9.383 18.332 -34.674 1.00 52.47 90 GLU A O 1
ATOM 702 N N . PRO A 1 91 ? 9.178 18.048 -32.459 1.00 47.38 91 PRO A N 1
ATOM 703 C CA . PRO A 1 91 ? 7.758 18.345 -32.491 1.00 47.38 91 PRO A CA 1
ATOM 704 C C . PRO A 1 91 ? 7.589 19.838 -32.779 1.00 47.38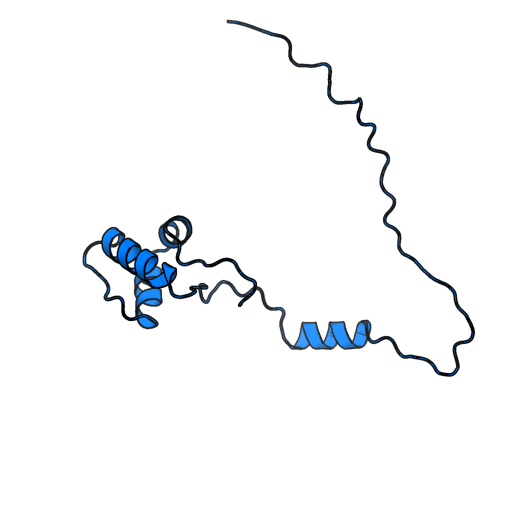 91 PRO A C 1
ATOM 706 O O . PRO A 1 91 ? 8.029 20.684 -32.000 1.00 47.38 91 PRO A O 1
ATOM 709 N N . GLU A 1 92 ? 6.948 20.141 -33.908 1.00 48.69 92 GLU A N 1
ATOM 710 C CA . GLU A 1 92 ? 6.522 21.4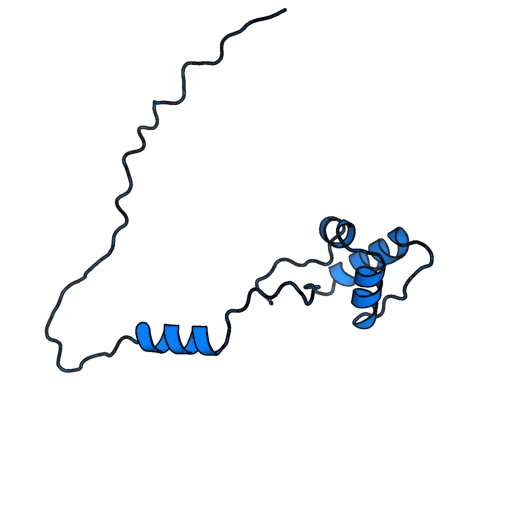79 -34.313 1.00 48.69 92 GLU A CA 1
ATOM 711 C C . GLU A 1 92 ? 5.784 22.153 -33.144 1.00 48.69 92 GLU A C 1
ATOM 713 O O . GLU A 1 92 ? 4.639 21.825 -32.819 1.00 48.69 92 GLU A O 1
ATOM 718 N N . ALA A 1 93 ? 6.471 23.073 -32.465 1.00 54.28 93 ALA A N 1
ATOM 719 C CA . ALA A 1 93 ? 5.873 23.933 -31.462 1.00 54.28 93 ALA A CA 1
ATOM 720 C C . ALA A 1 93 ? 4.899 24.870 -32.182 1.00 54.28 93 ALA A C 1
ATOM 722 O O . ALA A 1 93 ? 5.295 25.891 -32.739 1.00 54.28 93 ALA A O 1
ATOM 723 N N . GLY A 1 94 ? 3.625 24.475 -32.199 1.00 48.72 94 GLY A N 1
ATOM 724 C CA . GLY A 1 94 ? 2.532 25.295 -32.693 1.00 48.72 94 GLY A CA 1
ATOM 725 C C . GLY A 1 94 ? 2.546 26.660 -32.011 1.00 48.72 94 GLY A C 1
ATOM 726 O O . GLY A 1 94 ? 2.463 26.756 -30.785 1.00 48.72 94 GLY A O 1
ATOM 727 N N . ASP A 1 95 ? 2.669 27.693 -32.839 1.00 55.25 95 ASP A N 1
ATOM 728 C CA . ASP A 1 95 ? 2.593 29.112 -32.512 1.00 55.25 95 ASP A CA 1
ATOM 729 C C . ASP A 1 95 ? 1.337 29.391 -31.665 1.00 55.25 95 ASP A C 1
ATOM 731 O O . ASP A 1 95 ? 0.218 29.494 -32.166 1.00 55.25 95 ASP A O 1
ATOM 735 N N . THR A 1 96 ? 1.502 29.412 -30.342 1.00 58.06 96 THR A N 1
ATOM 736 C CA . THR A 1 96 ? 0.472 29.892 -29.420 1.00 58.06 96 THR A CA 1
ATOM 737 C C . THR A 1 96 ? 0.776 31.351 -29.161 1.00 58.06 96 THR A C 1
ATOM 739 O O . THR A 1 96 ? 1.638 31.674 -28.345 1.00 58.06 96 THR A O 1
ATOM 742 N N . ASP A 1 97 ? 0.073 32.215 -29.888 1.00 54.41 97 ASP A N 1
ATOM 743 C CA . ASP A 1 97 ? 0.070 33.656 -29.679 1.00 54.41 97 ASP A CA 1
ATOM 744 C C . ASP A 1 97 ? -0.312 33.959 -28.210 1.00 54.41 97 ASP A C 1
ATOM 746 O O . ASP A 1 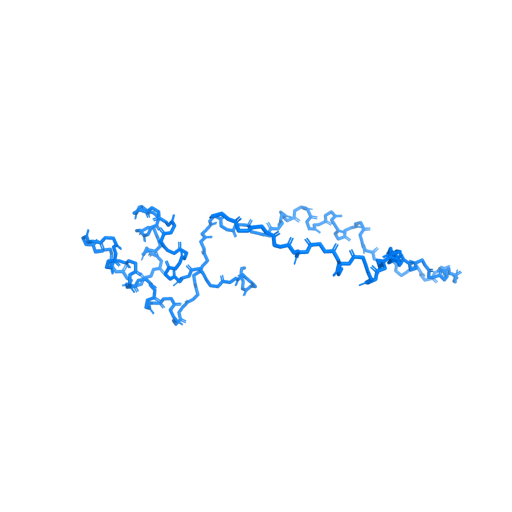97 ? -1.425 33.625 -27.777 1.00 54.41 97 ASP A O 1
ATOM 750 N N . PRO A 1 98 ? 0.598 34.521 -27.393 1.00 53.62 98 PRO A N 1
ATOM 751 C CA . PRO A 1 98 ? 0.356 34.736 -25.970 1.00 53.62 98 PRO A CA 1
ATOM 752 C C . PRO A 1 98 ? -0.619 35.890 -25.676 1.00 53.62 98 PRO A C 1
ATOM 754 O O . PRO A 1 98 ? -0.915 36.129 -24.504 1.00 53.62 98 PRO A O 1
ATOM 757 N N . ASP A 1 99 ? -1.144 36.587 -26.692 1.00 51.53 99 ASP A N 1
ATOM 758 C CA . ASP A 1 99 ? -1.989 37.777 -26.508 1.00 51.53 99 ASP A CA 1
ATOM 759 C C . ASP A 1 99 ? -3.509 37.499 -26.579 1.00 51.53 99 ASP A C 1
ATOM 761 O O . ASP A 1 99 ? -4.330 38.388 -26.361 1.00 51.53 99 ASP A O 1
ATOM 765 N N . ALA A 1 100 ? -3.938 36.250 -26.806 1.00 57.22 100 ALA A N 1
ATOM 766 C CA . ALA A 1 100 ? -5.362 35.914 -26.967 1.00 57.22 100 ALA A CA 1
ATOM 767 C C . ALA A 1 100 ? -6.168 35.744 -25.654 1.00 57.22 100 ALA A C 1
ATOM 769 O O . ALA A 1 100 ? -7.331 35.337 -25.698 1.00 57.22 100 ALA A O 1
ATOM 770 N N . ILE A 1 101 ? -5.601 36.051 -24.479 1.00 58.72 101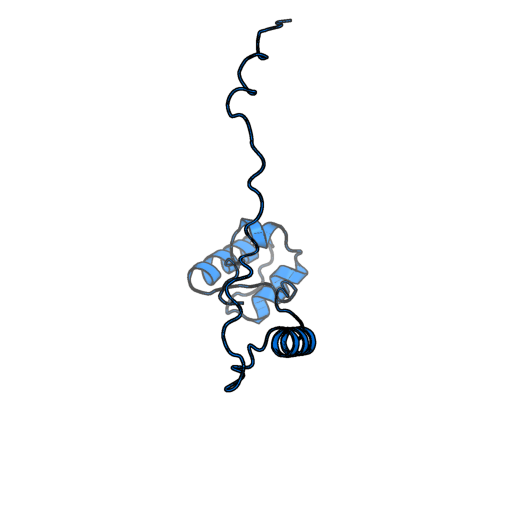 ILE A N 1
ATOM 771 C CA . ILE A 1 101 ? -6.291 35.914 -23.181 1.00 58.72 101 ILE A CA 1
ATOM 772 C C . ILE A 1 101 ? -6.262 37.196 -22.340 1.00 58.72 101 ILE A C 1
ATOM 774 O O . ILE A 1 101 ? -5.732 37.207 -21.233 1.00 58.72 101 ILE A O 1
ATOM 778 N N . SER A 1 102 ? -6.850 38.296 -22.819 1.00 56.72 102 SER A N 1
ATOM 779 C CA . SER A 1 102 ? -6.939 39.501 -21.971 1.00 56.72 102 SER A CA 1
ATOM 780 C C . SER A 1 102 ? -8.225 40.329 -22.040 1.00 56.72 102 SER A C 1
ATOM 782 O O . SER A 1 102 ? -8.362 41.244 -21.230 1.00 56.72 102 SER A O 1
ATOM 784 N N . GLU A 1 103 ? -9.223 40.039 -22.875 1.00 53.44 103 GLU A N 1
ATOM 785 C CA . GLU A 1 103 ? -10.441 40.872 -22.879 1.00 53.44 103 GLU A CA 1
ATOM 786 C C . GLU A 1 103 ? -11.723 40.047 -22.821 1.00 53.44 103 GLU A C 1
ATOM 788 O O . GLU A 1 103 ? -12.266 39.618 -23.833 1.00 53.44 103 GLU A O 1
ATOM 793 N N . GLY A 1 104 ? -12.235 39.840 -21.603 1.00 51.25 104 GLY A N 1
ATOM 794 C CA . GLY A 1 104 ? -13.537 39.196 -21.447 1.00 51.25 104 GLY A CA 1
ATOM 795 C C . GLY A 1 104 ? -14.044 38.942 -20.032 1.00 51.25 104 GLY A C 1
ATOM 796 O O . GLY A 1 104 ? -14.833 38.022 -19.861 1.00 51.25 104 GLY A O 1
ATOM 797 N N . PHE A 1 105 ? -13.634 39.703 -19.012 1.00 54.38 105 PHE A N 1
ATOM 798 C CA . PHE A 1 105 ? -14.322 39.650 -17.714 1.00 54.38 105 PHE A CA 1
ATOM 799 C C . PHE A 1 105 ? -14.636 41.055 -17.197 1.00 54.38 105 PHE A C 1
ATOM 801 O O . PHE A 1 105 ? -13.943 41.614 -16.349 1.00 54.38 105 PHE A O 1
ATOM 808 N N . ARG A 1 106 ? -15.713 41.638 -17.732 1.00 54.56 106 ARG A N 1
ATOM 809 C CA . ARG A 1 106 ? -16.464 42.695 -17.049 1.00 54.56 106 ARG A CA 1
ATOM 810 C C . ARG A 1 106 ? -17.904 42.241 -16.836 1.00 54.56 106 ARG A C 1
ATOM 812 O O . ARG A 1 106 ? -18.649 42.072 -17.789 1.00 54.56 106 ARG A O 1
ATOM 819 N N . GLU A 1 107 ? -18.211 42.056 -15.556 1.00 52.00 107 GLU A N 1
ATOM 820 C CA . GLU A 1 107 ? -19.336 42.682 -14.855 1.00 52.00 107 GLU A CA 1
ATOM 821 C C . GLU A 1 107 ? -20.758 42.439 -15.389 1.00 52.00 107 GLU A C 1
ATOM 823 O O . GLU A 1 107 ? -21.199 43.052 -16.355 1.00 52.00 107 GLU A O 1
ATOM 828 N N . ALA A 1 108 ? -21.530 41.652 -14.634 1.00 48.88 108 ALA A N 1
ATOM 829 C CA . ALA A 1 108 ? -22.954 41.905 -14.443 1.00 48.88 108 ALA A CA 1
ATOM 830 C C . ALA A 1 108 ? -23.352 41.488 -13.019 1.00 48.88 108 ALA A C 1
ATOM 832 O O . ALA A 1 108 ? -23.241 40.324 -12.638 1.00 48.88 108 ALA A O 1
ATOM 833 N N . ALA A 1 109 ? -23.746 42.488 -12.236 1.00 50.69 109 ALA A N 1
ATOM 834 C CA . ALA A 1 109 ? -24.428 42.355 -10.962 1.00 50.69 109 ALA A CA 1
ATOM 835 C C . ALA A 1 109 ? -25.914 42.046 -11.192 1.00 50.69 109 ALA A C 1
ATOM 837 O O . ALA A 1 109 ? -26.508 42.656 -12.079 1.00 50.69 109 ALA A O 1
ATOM 838 N N . GLU A 1 110 ? -26.498 41.196 -10.346 1.00 47.09 110 GLU A N 1
ATOM 839 C CA . GLU A 1 110 ? -27.892 41.279 -9.875 1.00 47.09 110 GLU A CA 1
ATOM 840 C C . GLU A 1 110 ? -27.970 40.783 -8.425 1.00 47.09 110 GLU A C 1
ATOM 842 O O . GLU A 1 110 ? -27.342 39.741 -8.119 1.00 47.09 110 GLU A O 1
#

Foldseek 3Di:
DVPDDFCLALVNLVPDDLVQLCVLCVVDPQDDDPDSVVSSVSSSVRCVVPGDDRPVPPPDDDPVVVVVVCVVPPDPPPPPDPDDDDPPPDPPPPDDPPPPPDDDDDDDDD

pLDDT: mean 79.19, std 17.7, range [47.09, 95.81]

Secondary structure (DSSP, 8-state):
-TTSPP--SHHHHHTS-HHHHHHHHHTSSPPPPSSHHHHHHHHHHHHHHS----TT---SPPHHHHHHHHHHT-----TT-----------------TTSSSS-------

Radius of gyration: 26.04 Å; chains: 1; bounding box: 58×52×60 Å

Sequence (110 aa):
DSFLPNMGTEDFLLCLSRQALEAACKDTSVLPRNKVRDTRAALVEHFTEERFVHASALFAPEANEIADWKTRNEIVEDEDAGDAEGASDEPEAGDTDPDAISEGFREAAE